Protein AF-A0A6B3NR16-F1 (afdb_monomer_lite)

Structure (mmCIF, N/CA/C/O backbone):
data_AF-A0A6B3NR16-F1
#
_entry.id   AF-A0A6B3NR16-F1
#
loop_
_atom_site.group_PDB
_atom_site.id
_atom_site.type_symbol
_atom_site.label_atom_id
_atom_site.label_alt_id
_atom_site.label_comp_id
_atom_site.label_asym_id
_atom_site.label_entity_id
_atom_site.label_seq_id
_atom_site.pdbx_PDB_ins_code
_atom_site.Cartn_x
_atom_site.Cartn_y
_atom_site.Cartn_z
_atom_site.occupancy
_atom_site.B_iso_or_equiv
_atom_site.auth_seq_id
_atom_site.auth_comp_id
_atom_site.auth_asym_id
_atom_site.auth_atom_id
_atom_site.pdbx_PDB_model_num
ATOM 1 N N . MET A 1 1 ? 3.090 -6.553 -38.641 1.00 52.09 1 MET A N 1
ATOM 2 C CA . MET A 1 1 ? 4.114 -6.867 -37.616 1.00 52.09 1 MET A CA 1
ATOM 3 C C . MET A 1 1 ? 3.594 -6.731 -36.178 1.00 52.09 1 MET A C 1
ATOM 5 O O . MET A 1 1 ? 4.285 -7.166 -35.274 1.00 52.09 1 MET A O 1
ATOM 9 N N . THR A 1 2 ? 2.382 -6.209 -35.940 1.00 56.94 2 THR A N 1
ATOM 10 C CA . THR A 1 2 ? 1.794 -6.039 -34.593 1.00 56.94 2 THR A CA 1
ATOM 11 C C . THR A 1 2 ? 1.285 -7.341 -33.954 1.00 56.94 2 THR A C 1
ATOM 13 O O . THR A 1 2 ? 1.437 -7.511 -32.751 1.00 56.94 2 THR A O 1
ATOM 16 N N . LEU A 1 3 ? 0.789 -8.302 -34.748 1.00 59.62 3 LEU A N 1
ATOM 17 C CA . LEU A 1 3 ? 0.260 -9.582 -34.236 1.00 59.62 3 LEU A CA 1
ATOM 18 C C . LEU A 1 3 ? 1.316 -10.491 -33.578 1.00 59.62 3 LEU A C 1
ATOM 20 O O . LEU A 1 3 ? 0.975 -11.382 -32.809 1.00 59.62 3 LEU A O 1
ATOM 24 N N . ALA A 1 4 ? 2.606 -10.281 -33.864 1.00 66.25 4 ALA A N 1
ATOM 25 C CA . ALA A 1 4 ? 3.679 -11.126 -33.339 1.00 66.25 4 ALA A CA 1
ATOM 26 C C . ALA A 1 4 ? 3.956 -10.908 -31.840 1.00 66.25 4 ALA A C 1
ATOM 28 O O . ALA A 1 4 ? 4.612 -11.748 -31.232 1.00 66.25 4 ALA A O 1
ATOM 29 N N . TYR A 1 5 ? 3.467 -9.813 -31.244 1.00 71.19 5 TYR A N 1
ATOM 30 C CA . TYR A 1 5 ? 3.800 -9.412 -29.870 1.00 71.19 5 TYR A CA 1
ATOM 31 C C . TYR A 1 5 ? 2.585 -9.300 -28.939 1.00 71.19 5 TYR A C 1
ATOM 33 O O . TYR A 1 5 ? 2.734 -8.935 -27.776 1.00 71.19 5 TYR A O 1
ATOM 41 N N . GLU A 1 6 ? 1.384 -9.656 -29.406 1.00 80.69 6 GLU A N 1
ATOM 42 C CA . GLU A 1 6 ? 0.155 -9.575 -28.599 1.00 80.69 6 GLU A CA 1
ATOM 43 C C . GLU A 1 6 ? 0.181 -10.506 -27.379 1.00 80.69 6 GLU A C 1
ATOM 45 O O . GLU A 1 6 ? -0.434 -10.207 -26.360 1.00 80.69 6 GLU A O 1
ATOM 50 N N . TRP A 1 7 ? 0.954 -11.594 -27.440 1.00 84.38 7 TRP A N 1
ATOM 51 C CA . TRP A 1 7 ? 1.132 -12.537 -26.334 1.00 84.38 7 TRP A CA 1
ATOM 52 C C . TRP A 1 7 ? 1.938 -11.960 -25.162 1.00 84.38 7 TRP A C 1
ATOM 54 O O . TRP A 1 7 ? 1.836 -12.472 -24.047 1.00 84.38 7 TRP A O 1
ATOM 64 N N . LEU A 1 8 ? 2.706 -10.885 -25.376 1.00 84.69 8 LEU A N 1
ATOM 65 C CA . LEU A 1 8 ? 3.585 -10.312 -24.356 1.00 84.69 8 LEU A CA 1
ATOM 66 C C . LEU A 1 8 ? 2.786 -9.710 -23.185 1.00 84.69 8 LEU A C 1
ATOM 68 O O . LEU A 1 8 ? 3.175 -9.858 -22.030 1.00 84.69 8 LEU A O 1
ATOM 72 N N . GLY A 1 9 ? 1.642 -9.077 -23.471 1.00 87.06 9 GLY A N 1
ATOM 73 C CA . GLY A 1 9 ? 0.760 -8.480 -22.460 1.00 87.06 9 GLY A CA 1
ATOM 74 C C . GLY A 1 9 ? 0.117 -9.519 -21.529 1.00 87.06 9 GLY A C 1
ATOM 75 O O . GLY A 1 9 ? 0.307 -9.441 -20.312 1.00 87.06 9 GLY A O 1
ATOM 76 N N . PRO A 1 10 ? -0.594 -10.530 -22.066 1.00 90.94 10 PRO A N 1
ATOM 77 C CA . PRO A 1 10 ? -1.123 -11.640 -21.278 1.00 90.94 10 PRO A CA 1
ATOM 78 C C . PRO A 1 10 ? -0.033 -12.410 -20.523 1.00 90.94 10 PRO A C 1
ATOM 80 O O . PRO A 1 10 ? -0.243 -12.783 -19.370 1.00 90.94 10 PRO A O 1
ATOM 83 N N . ALA A 1 11 ? 1.146 -12.601 -21.126 1.00 91.00 11 ALA A N 1
ATOM 84 C CA . ALA A 1 11 ? 2.277 -13.245 -20.462 1.00 91.00 11 ALA A CA 1
ATOM 85 C C . ALA A 1 11 ? 2.798 -12.425 -19.268 1.00 91.00 11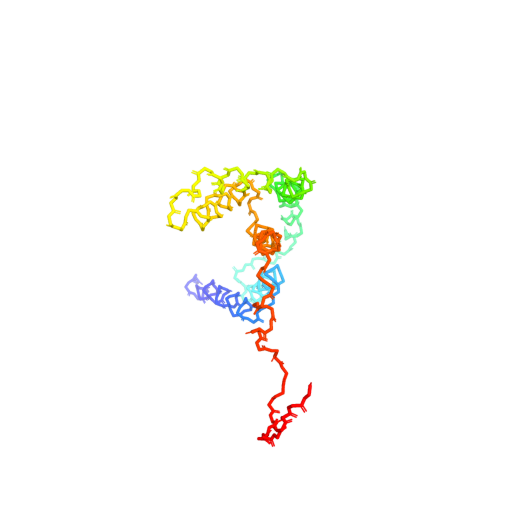 ALA A C 1
ATOM 87 O O . ALA A 1 11 ? 3.088 -13.000 -18.219 1.00 91.00 11 ALA A O 1
ATOM 88 N N . MET A 1 12 ? 2.859 -11.092 -19.384 1.00 91.25 12 MET A N 1
ATOM 89 C CA . MET A 1 12 ? 3.237 -10.206 -18.277 1.00 91.25 12 MET A CA 1
ATOM 90 C C . MET A 1 12 ? 2.242 -10.309 -17.119 1.00 91.25 12 MET A C 1
ATOM 92 O O . MET A 1 12 ? 2.636 -10.428 -15.959 1.00 91.25 12 MET A O 1
ATOM 96 N N . PHE A 1 13 ? 0.946 -10.320 -17.432 1.00 93.19 13 PHE A N 1
ATOM 97 C CA . PHE A 1 13 ? -0.108 -10.472 -16.433 1.00 93.19 13 PHE A CA 1
ATOM 98 C C . PHE A 1 13 ? -0.049 -11.837 -15.731 1.00 93.19 13 PHE A C 1
ATOM 100 O O . PHE A 1 13 ? -0.097 -11.904 -14.503 1.00 93.19 13 PHE A O 1
ATOM 107 N N . ALA A 1 14 ? 0.133 -12.921 -16.490 1.00 94.25 14 ALA A N 1
ATOM 108 C CA . ALA A 1 14 ? 0.302 -14.259 -15.931 1.00 94.25 14 ALA A CA 1
ATOM 109 C C . ALA A 1 14 ? 1.546 -14.350 -15.029 1.00 94.25 14 ALA A C 1
ATOM 111 O O . ALA A 1 14 ? 1.472 -14.900 -13.932 1.00 94.25 14 ALA A O 1
ATOM 112 N N . GLY A 1 15 ? 2.669 -13.751 -15.441 1.00 91.94 15 GLY A N 1
ATOM 113 C CA . GLY A 1 15 ? 3.887 -13.684 -14.632 1.00 91.94 15 GLY A CA 1
ATOM 114 C C . GLY A 1 15 ? 3.683 -12.951 -13.302 1.00 91.94 15 GLY A C 1
ATOM 115 O O . GLY A 1 15 ? 4.141 -13.426 -12.261 1.00 91.94 15 GLY A O 1
ATOM 116 N N . ALA A 1 16 ? 2.939 -11.839 -13.310 1.00 92.81 16 ALA A N 1
ATOM 117 C CA . ALA A 1 16 ? 2.572 -11.119 -12.092 1.00 92.81 16 ALA A CA 1
ATOM 118 C C . ALA A 1 16 ? 1.701 -11.970 -11.156 1.00 92.81 16 ALA A C 1
ATOM 120 O O . ALA A 1 16 ? 1.973 -12.022 -9.958 1.00 92.81 16 ALA A O 1
ATOM 121 N N . LEU A 1 17 ? 0.703 -12.684 -11.689 1.00 93.75 17 LEU A N 1
ATOM 122 C CA . LEU A 1 17 ? -0.154 -13.571 -10.895 1.00 93.75 17 LEU A CA 1
ATOM 123 C C . LEU A 1 17 ? 0.622 -14.717 -10.247 1.00 93.75 17 LEU A C 1
ATOM 125 O O . LEU A 1 17 ? 0.388 -15.029 -9.079 1.00 93.75 17 LEU A O 1
ATOM 129 N N . VAL A 1 18 ? 1.561 -15.324 -10.975 1.00 93.44 18 VAL A N 1
ATOM 130 C CA . VAL A 1 18 ? 2.415 -16.381 -10.425 1.00 93.44 18 VAL A CA 1
ATOM 131 C C . VAL A 1 18 ? 3.251 -15.826 -9.276 1.00 93.44 18 VAL A C 1
ATOM 133 O O . VAL A 1 18 ? 3.181 -16.356 -8.174 1.00 93.44 18 VAL A O 1
ATOM 136 N N . LEU A 1 19 ? 3.965 -14.714 -9.474 1.00 90.81 19 LEU A N 1
ATOM 137 C CA . LEU A 1 19 ? 4.794 -14.121 -8.417 1.00 90.81 19 LEU A CA 1
ATOM 138 C C . LEU A 1 19 ? 3.991 -13.658 -7.196 1.00 90.81 19 LEU A C 1
ATOM 140 O O . LEU A 1 19 ? 4.478 -13.773 -6.073 1.00 90.81 19 LEU A O 1
ATOM 144 N N . LEU A 1 20 ? 2.760 -13.182 -7.393 1.00 91.88 20 LEU A N 1
ATOM 145 C CA . LEU A 1 20 ? 1.841 -12.879 -6.294 1.00 91.88 20 LEU A CA 1
ATOM 146 C C . LEU A 1 20 ? 1.399 -14.143 -5.546 1.00 91.88 20 LEU A C 1
ATOM 148 O O . LEU A 1 20 ? 1.318 -14.128 -4.321 1.00 91.88 20 LEU A O 1
ATOM 152 N N . SER A 1 21 ? 1.169 -15.246 -6.260 1.00 92.88 21 SER A N 1
ATOM 153 C CA . SER A 1 21 ? 0.779 -16.532 -5.664 1.00 92.88 21 SER A CA 1
ATOM 154 C C . SER A 1 21 ? 1.900 -17.167 -4.835 1.00 92.88 21 SER A C 1
ATOM 156 O O . SER A 1 21 ? 1.618 -17.909 -3.901 1.00 92.88 21 SER A O 1
ATOM 158 N N . LEU A 1 22 ? 3.167 -16.845 -5.126 1.00 91.38 22 LEU A N 1
ATOM 159 C CA . LEU A 1 22 ? 4.313 -17.251 -4.302 1.00 91.38 22 LEU A CA 1
ATOM 160 C C . LEU A 1 22 ? 4.401 -16.496 -2.958 1.00 91.38 22 LEU A C 1
ATOM 162 O O . LEU A 1 22 ? 5.294 -16.779 -2.165 1.00 91.38 22 LEU A O 1
ATOM 166 N N . GLY A 1 23 ? 3.506 -15.538 -2.687 1.00 84.31 23 GLY A N 1
ATOM 167 C CA . GLY A 1 23 ? 3.464 -14.807 -1.417 1.00 84.31 23 GLY A CA 1
ATOM 168 C C . GLY A 1 23 ? 4.548 -13.735 -1.264 1.00 84.31 23 GLY A C 1
ATOM 169 O O . GLY A 1 23 ? 4.746 -13.213 -0.168 1.00 84.31 23 GLY A O 1
ATOM 170 N N . TYR A 1 24 ? 5.252 -13.380 -2.345 1.00 87.25 24 TYR A N 1
ATOM 171 C CA . TYR A 1 24 ? 6.201 -12.266 -2.325 1.00 87.25 24 TYR A CA 1
ATOM 172 C C . TYR A 1 24 ? 5.471 -10.921 -2.172 1.00 87.25 24 TYR A C 1
ATOM 174 O O . TYR A 1 24 ? 4.369 -10.759 -2.706 1.00 87.25 24 TYR A O 1
ATOM 182 N N . PRO A 1 25 ? 6.075 -9.916 -1.501 1.00 88.81 25 PRO A N 1
ATOM 183 C CA . PRO A 1 25 ? 5.428 -8.622 -1.331 1.00 88.81 25 PRO A CA 1
ATOM 184 C C . PRO A 1 25 ? 5.066 -7.986 -2.681 1.00 88.81 25 PRO A C 1
ATOM 186 O O . PRO A 1 25 ? 5.901 -7.888 -3.585 1.00 88.81 25 PRO A O 1
ATOM 189 N N . VAL A 1 26 ? 3.820 -7.512 -2.782 1.00 88.81 26 VAL A N 1
ATOM 190 C CA . VAL A 1 26 ? 3.167 -7.047 -4.022 1.00 88.81 26 VAL A CA 1
ATOM 191 C C . VAL A 1 26 ? 3.989 -6.001 -4.786 1.00 88.81 26 VAL A C 1
ATOM 193 O O . VAL A 1 26 ? 4.045 -6.018 -6.013 1.00 88.81 26 VAL A O 1
ATOM 196 N N . ALA A 1 27 ? 4.658 -5.093 -4.071 1.00 88.44 27 ALA A N 1
ATOM 197 C CA . ALA A 1 27 ? 5.476 -4.052 -4.691 1.00 88.44 27 ALA A CA 1
ATOM 198 C C . ALA A 1 27 ? 6.648 -4.635 -5.502 1.00 88.44 27 ALA A C 1
ATOM 200 O O . ALA A 1 27 ? 6.919 -4.184 -6.616 1.00 88.44 27 ALA A O 1
ATOM 201 N N . PHE A 1 28 ? 7.316 -5.662 -4.967 1.00 89.88 28 PHE A N 1
ATOM 202 C CA . PHE A 1 28 ? 8.451 -6.300 -5.630 1.00 89.88 28 PHE A CA 1
ATOM 203 C C . PHE A 1 28 ? 8.008 -7.207 -6.774 1.00 89.88 28 PHE A C 1
ATOM 205 O O . PHE A 1 28 ? 8.669 -7.231 -7.809 1.00 89.88 28 PHE A O 1
ATOM 212 N N . SER A 1 29 ? 6.886 -7.914 -6.625 1.00 92.94 29 SER A N 1
ATOM 213 C CA . SER A 1 29 ? 6.365 -8.768 -7.694 1.00 92.94 29 SER A CA 1
ATOM 214 C C . SER 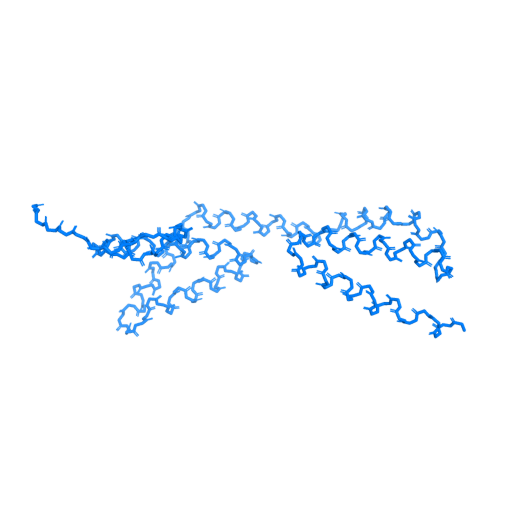A 1 29 ? 5.913 -7.944 -8.902 1.00 92.94 29 SER A C 1
ATOM 216 O O . SER A 1 29 ? 6.349 -8.217 -10.019 1.00 92.94 29 SER A O 1
ATOM 218 N N . LEU A 1 30 ? 5.120 -6.887 -8.698 1.00 91.88 30 LEU A N 1
ATOM 219 C CA . LEU A 1 30 ? 4.653 -6.026 -9.790 1.00 91.88 30 LEU A CA 1
ATOM 220 C C . LEU A 1 30 ? 5.797 -5.238 -10.439 1.00 91.88 30 LEU A C 1
ATOM 222 O O . LEU A 1 30 ? 5.905 -5.211 -11.665 1.00 91.88 30 LEU A O 1
ATOM 226 N N . GLY A 1 31 ? 6.674 -4.629 -9.633 1.00 91.00 31 GLY A N 1
ATOM 227 C CA . GLY A 1 31 ? 7.822 -3.877 -10.143 1.00 91.00 31 GLY A CA 1
ATOM 228 C C . GLY A 1 31 ? 8.827 -4.765 -10.878 1.00 91.00 31 GLY A C 1
ATOM 229 O O . GLY A 1 31 ? 9.285 -4.416 -11.965 1.00 91.00 31 GLY A O 1
ATOM 230 N N . GLY A 1 32 ? 9.129 -5.943 -10.326 1.00 91.19 32 GLY A N 1
ATOM 231 C CA . GLY A 1 32 ? 10.052 -6.907 -10.922 1.00 91.19 32 GLY A CA 1
ATOM 232 C C . GLY A 1 32 ? 9.554 -7.440 -12.263 1.00 91.19 32 GLY A C 1
ATOM 233 O O . GLY A 1 32 ? 10.298 -7.413 -13.241 1.00 91.19 32 GLY A O 1
ATOM 234 N N . VAL A 1 33 ? 8.284 -7.850 -12.348 1.00 92.81 33 VAL A N 1
ATOM 235 C CA . VAL A 1 33 ? 7.684 -8.309 -13.613 1.00 92.81 33 VAL A CA 1
ATOM 236 C C . VAL A 1 33 ? 7.665 -7.196 -14.652 1.00 92.81 33 VAL A C 1
ATOM 238 O O . VAL A 1 33 ? 8.026 -7.445 -15.800 1.00 92.81 33 VAL A O 1
ATOM 241 N N . ALA A 1 34 ? 7.321 -5.966 -14.257 1.00 89.69 34 ALA A N 1
ATOM 242 C CA . ALA A 1 34 ? 7.334 -4.822 -15.163 1.00 89.69 34 ALA A CA 1
ATOM 243 C C . ALA A 1 34 ? 8.735 -4.558 -15.744 1.00 89.69 34 ALA A C 1
ATOM 245 O O . ALA A 1 34 ? 8.867 -4.349 -16.948 1.00 89.69 34 ALA A O 1
ATOM 246 N N . ILE A 1 35 ? 9.789 -4.617 -14.922 1.00 89.88 35 ILE A N 1
ATOM 247 C CA . ILE A 1 35 ? 11.175 -4.417 -15.376 1.00 89.88 35 ILE A CA 1
ATOM 248 C C . ILE A 1 35 ? 11.642 -5.581 -16.260 1.00 89.88 35 ILE A C 1
ATOM 250 O O . ILE A 1 35 ? 12.234 -5.347 -17.314 1.00 89.88 35 ILE A O 1
ATOM 254 N N . LEU A 1 36 ? 11.354 -6.829 -15.877 1.00 90.12 36 LEU A N 1
ATOM 255 C CA . LEU A 1 36 ? 11.724 -8.013 -16.661 1.00 90.12 36 LEU A CA 1
ATOM 256 C C . LEU A 1 36 ? 11.084 -7.987 -18.053 1.00 90.12 36 LEU A C 1
ATOM 258 O O . LEU A 1 36 ? 11.777 -8.173 -19.054 1.00 90.12 36 LEU A O 1
ATOM 262 N N . PHE A 1 37 ? 9.783 -7.698 -18.131 1.00 88.56 37 PHE A N 1
ATOM 263 C CA . PHE A 1 37 ? 9.073 -7.596 -19.405 1.00 88.56 37 PHE A CA 1
ATOM 264 C C . PHE A 1 37 ? 9.472 -6.357 -20.209 1.00 88.56 37 PHE A C 1
ATOM 266 O O . PHE A 1 37 ? 9.509 -6.435 -21.436 1.00 88.56 37 PHE A O 1
ATOM 273 N N . ALA A 1 38 ? 9.845 -5.249 -19.560 1.00 85.94 38 ALA A N 1
ATOM 274 C CA . ALA A 1 38 ? 10.425 -4.105 -20.256 1.00 85.94 38 ALA A CA 1
ATOM 275 C C . ALA A 1 38 ? 11.740 -4.490 -20.954 1.00 85.94 38 ALA A C 1
ATOM 277 O O . ALA A 1 38 ? 11.929 -4.164 -22.126 1.00 85.94 38 ALA A O 1
ATOM 278 N N . ILE A 1 39 ? 12.641 -5.211 -20.269 1.00 86.38 39 ILE A N 1
ATOM 279 C CA . ILE A 1 39 ? 13.927 -5.656 -20.841 1.00 86.38 39 ILE A CA 1
ATOM 280 C C . ILE A 1 39 ? 13.688 -6.634 -21.995 1.00 86.38 39 ILE A C 1
ATOM 282 O O . ILE A 1 39 ? 14.248 -6.452 -23.077 1.00 86.38 39 ILE A O 1
ATOM 286 N N . PHE A 1 40 ? 12.810 -7.622 -21.804 1.00 85.56 40 PHE A N 1
ATOM 287 C CA . PHE A 1 40 ? 12.435 -8.565 -22.862 1.00 85.56 40 PHE A CA 1
ATOM 288 C C . PHE A 1 40 ? 11.819 -7.864 -24.081 1.00 85.56 40 PHE A C 1
ATOM 290 O O . PHE A 1 40 ? 12.202 -8.156 -25.212 1.00 85.56 40 PHE A O 1
ATOM 297 N N . GLY A 1 41 ? 10.914 -6.905 -23.868 1.00 83.75 41 GLY A N 1
ATOM 298 C CA . GLY A 1 41 ? 10.295 -6.119 -24.938 1.00 83.75 41 GLY A CA 1
ATOM 299 C C . GLY A 1 41 ? 11.291 -5.243 -25.705 1.00 83.75 41 GLY A C 1
ATOM 300 O O . GLY A 1 41 ? 11.138 -5.070 -26.913 1.00 83.75 41 GLY A O 1
ATOM 301 N N . SER A 1 42 ? 12.333 -4.747 -25.031 1.00 80.62 42 SER A N 1
ATOM 302 C CA . SER A 1 42 ? 13.439 -3.998 -25.648 1.00 80.62 42 SER A CA 1
ATOM 303 C C . SER A 1 42 ? 14.281 -4.873 -26.576 1.00 80.62 42 SER A C 1
ATOM 305 O O . SER A 1 42 ? 14.526 -4.513 -27.724 1.00 80.62 42 SER A O 1
ATOM 307 N N . ILE A 1 43 ? 14.674 -6.065 -26.106 1.00 80.94 43 ILE A N 1
ATOM 308 C CA . ILE A 1 43 ? 15.487 -7.019 -26.881 1.00 80.94 43 ILE A CA 1
ATOM 309 C C . ILE A 1 43 ? 14.724 -7.508 -28.118 1.00 80.94 43 ILE A C 1
ATOM 311 O O . ILE A 1 43 ? 15.304 -7.659 -29.189 1.00 80.94 43 ILE A O 1
ATOM 315 N N . LEU A 1 44 ? 13.415 -7.726 -27.979 1.00 80.25 44 LEU A N 1
ATOM 316 C CA . LEU A 1 44 ? 12.531 -8.143 -29.069 1.00 80.25 44 LEU A CA 1
ATOM 317 C C . LEU A 1 44 ? 12.174 -6.996 -30.038 1.00 80.25 44 LEU A C 1
ATOM 319 O O . LEU A 1 44 ? 11.478 -7.234 -31.022 1.00 80.25 44 LEU A O 1
ATOM 323 N N . GLY A 1 45 ? 12.634 -5.763 -29.787 1.00 75.12 45 GLY A N 1
ATOM 324 C CA . GLY A 1 45 ? 12.381 -4.601 -30.646 1.00 75.12 45 GLY A CA 1
ATOM 325 C C . GLY A 1 45 ? 10.922 -4.131 -30.654 1.00 75.12 45 GLY A C 1
ATOM 326 O O . GLY A 1 45 ? 10.493 -3.476 -31.601 1.00 75.12 45 GLY A O 1
ATOM 327 N N . VAL A 1 46 ? 10.145 -4.481 -29.623 1.00 76.25 46 VAL A N 1
ATOM 328 C CA . VAL A 1 46 ? 8.719 -4.122 -29.499 1.00 76.25 46 VAL A CA 1
ATOM 329 C C . VAL A 1 46 ? 8.553 -2.641 -29.154 1.00 76.25 46 VAL A C 1
ATOM 331 O O . VAL A 1 46 ? 7.578 -2.013 -29.567 1.00 76.25 46 VAL A O 1
ATOM 334 N N . PHE A 1 47 ? 9.515 -2.072 -28.423 1.00 71.69 47 PHE A N 1
ATOM 335 C CA . PHE A 1 47 ? 9.512 -0.675 -27.999 1.00 71.69 47 PHE A CA 1
ATOM 336 C C . PHE A 1 47 ? 10.894 -0.035 -28.167 1.00 71.69 47 PHE A C 1
ATOM 338 O O . PHE A 1 47 ? 11.914 -0.720 -28.110 1.00 71.69 47 PHE A O 1
ATOM 345 N N . ASP A 1 48 ? 10.924 1.286 -28.350 1.00 75.88 48 ASP A N 1
ATOM 346 C CA . ASP A 1 48 ? 12.162 2.052 -28.502 1.00 75.88 48 ASP A CA 1
ATOM 347 C C . ASP A 1 48 ? 12.947 2.096 -27.167 1.00 75.88 48 ASP A C 1
ATOM 349 O O . ASP A 1 48 ? 12.355 2.426 -26.127 1.00 75.88 48 ASP A O 1
ATOM 353 N N . PRO A 1 49 ? 14.265 1.798 -27.157 1.00 73.88 49 PRO A N 1
ATOM 354 C CA . PRO A 1 49 ? 15.112 1.883 -25.966 1.00 73.88 49 PRO A CA 1
ATOM 355 C C . PRO A 1 49 ? 15.057 3.235 -25.243 1.00 73.88 49 PRO A C 1
ATOM 357 O O . PRO A 1 49 ? 15.319 3.294 -24.041 1.00 73.88 49 PRO A O 1
ATOM 360 N N . ILE A 1 50 ? 14.666 4.317 -25.927 1.00 78.62 50 ILE A N 1
ATOM 361 C CA . ILE A 1 50 ? 14.450 5.634 -25.314 1.00 78.62 50 ILE A CA 1
ATOM 362 C C . ILE A 1 50 ? 13.414 5.597 -24.175 1.00 78.62 50 ILE A C 1
ATOM 364 O O . ILE A 1 50 ? 13.476 6.400 -23.248 1.00 78.62 50 ILE A O 1
ATOM 368 N N . LEU A 1 51 ? 12.476 4.644 -24.175 1.00 76.75 51 LEU A N 1
ATOM 369 C CA . LEU A 1 51 ? 11.493 4.529 -23.096 1.00 76.75 51 LEU A CA 1
ATOM 370 C C . LEU A 1 51 ? 12.139 4.163 -21.753 1.00 76.75 51 LEU A C 1
ATOM 372 O O . LEU A 1 51 ? 11.609 4.543 -20.711 1.00 76.75 51 LEU A O 1
ATOM 376 N N . PHE A 1 52 ? 13.308 3.513 -21.753 1.00 79.88 52 PHE A N 1
ATOM 377 C CA . PHE A 1 52 ? 14.052 3.235 -20.521 1.00 79.88 52 PHE A CA 1
ATOM 378 C C . PHE A 1 52 ? 14.591 4.502 -19.866 1.00 79.88 52 PHE A C 1
ATOM 380 O O . PHE A 1 52 ? 14.574 4.599 -18.640 1.00 79.88 52 PHE A O 1
ATOM 387 N N . SER A 1 53 ? 15.029 5.492 -20.647 1.00 81.75 53 SER A N 1
ATOM 388 C CA . SER A 1 53 ? 15.500 6.764 -20.085 1.00 81.75 53 SER A CA 1
ATOM 389 C C . SER A 1 53 ? 14.346 7.612 -19.537 1.00 81.75 53 SER A C 1
ATOM 391 O O . SER A 1 53 ? 14.544 8.400 -18.615 1.00 81.75 53 SER A O 1
ATOM 393 N N . ALA A 1 54 ? 13.122 7.394 -20.029 1.00 84.44 54 ALA A N 1
ATOM 394 C CA . ALA A 1 54 ? 11.910 8.022 -19.510 1.00 84.44 54 ALA A CA 1
ATOM 395 C C . ALA A 1 54 ? 11.365 7.360 -18.225 1.00 84.44 54 ALA A C 1
ATOM 397 O O . ALA A 1 54 ? 10.554 7.973 -17.525 1.00 84.44 54 ALA A O 1
ATOM 398 N N . MET A 1 55 ? 11.800 6.140 -17.878 1.00 85.06 55 MET A N 1
ATOM 399 C CA . MET A 1 55 ? 11.311 5.410 -16.696 1.00 85.06 55 MET A CA 1
ATOM 400 C C . MET A 1 55 ? 11.583 6.141 -15.369 1.00 85.06 55 MET A C 1
ATOM 402 O O . MET A 1 55 ? 10.627 6.326 -14.614 1.00 85.06 55 MET A O 1
ATOM 406 N N . PRO A 1 56 ? 12.808 6.629 -15.067 1.00 87.50 56 PRO A N 1
ATOM 407 C CA . PRO A 1 56 ? 13.061 7.379 -13.835 1.00 87.50 56 PRO A CA 1
ATOM 408 C C . PRO A 1 56 ? 12.188 8.628 -13.725 1.00 87.50 56 PRO A C 1
ATOM 410 O O . PRO A 1 56 ? 11.585 8.873 -12.683 1.00 87.50 56 PRO A O 1
ATOM 413 N N . LEU A 1 57 ? 12.049 9.381 -14.822 1.00 89.75 57 LEU A N 1
ATOM 414 C CA . LEU A 1 57 ? 11.203 10.573 -14.864 1.00 89.75 57 LEU A CA 1
ATOM 415 C C . LEU A 1 57 ? 9.740 10.231 -14.556 1.00 89.75 57 LEU A C 1
ATOM 417 O O . LEU A 1 57 ? 9.073 10.958 -13.824 1.00 89.75 57 LEU A O 1
ATOM 421 N N . ARG A 1 58 ? 9.248 9.098 -15.068 1.00 88.12 58 ARG A N 1
ATOM 422 C CA . ARG A 1 58 ? 7.890 8.616 -14.804 1.00 88.12 58 ARG A CA 1
ATOM 423 C C . ARG A 1 58 ? 7.693 8.212 -13.345 1.00 88.12 58 ARG A C 1
ATOM 425 O O . ARG A 1 58 ? 6.656 8.533 -12.774 1.00 88.12 58 ARG A O 1
ATOM 432 N N . ILE A 1 59 ? 8.681 7.557 -12.736 1.00 89.06 59 ILE A N 1
ATOM 433 C CA . ILE A 1 59 ? 8.655 7.200 -11.311 1.00 89.06 59 ILE A CA 1
ATOM 434 C C . ILE A 1 59 ? 8.598 8.466 -10.452 1.00 89.06 59 ILE A C 1
ATOM 436 O O . ILE A 1 59 ? 7.724 8.576 -9.595 1.00 89.06 59 ILE A O 1
ATOM 440 N N . PHE A 1 60 ? 9.456 9.455 -10.724 1.00 90.19 60 PHE A N 1
ATOM 441 C CA . PHE A 1 60 ? 9.417 10.740 -10.023 1.00 90.19 60 PHE A CA 1
ATOM 442 C C . PHE A 1 60 ? 8.078 11.459 -10.210 1.00 90.19 60 PHE A C 1
ATOM 444 O O . PHE A 1 60 ? 7.505 11.931 -9.234 1.00 90.19 60 PHE A O 1
ATOM 451 N N . ALA A 1 61 ? 7.531 11.478 -11.428 1.00 89.75 61 ALA A N 1
ATOM 452 C CA . ALA A 1 61 ? 6.226 12.079 -11.696 1.00 89.75 61 ALA A CA 1
ATOM 453 C C . ALA A 1 61 ? 5.089 11.407 -10.903 1.00 89.75 61 ALA A C 1
ATOM 455 O O . ALA A 1 61 ? 4.179 12.089 -10.434 1.00 89.75 61 ALA A O 1
ATOM 456 N N . ILE A 1 62 ? 5.146 10.084 -10.722 1.00 89.81 62 ILE A N 1
ATOM 457 C CA . ILE A 1 62 ? 4.194 9.340 -9.889 1.00 89.81 62 ILE A CA 1
ATOM 458 C C . ILE A 1 62 ? 4.397 9.696 -8.411 1.00 89.81 62 ILE A C 1
ATOM 460 O O . ILE A 1 62 ? 3.425 10.013 -7.736 1.00 89.81 62 ILE A O 1
ATOM 464 N N . MET A 1 63 ? 5.637 9.717 -7.913 1.00 89.44 63 MET A N 1
ATOM 465 C CA . MET A 1 63 ? 5.947 10.071 -6.520 1.00 89.44 63 MET A CA 1
ATOM 466 C C . MET A 1 63 ? 5.556 11.509 -6.155 1.00 89.44 63 MET A C 1
ATOM 468 O O . MET A 1 63 ? 5.148 11.763 -5.026 1.00 89.44 63 MET A O 1
ATOM 472 N N . SER A 1 64 ? 5.652 12.449 -7.097 1.00 90.25 64 SER A N 1
ATOM 473 C CA . SER A 1 64 ? 5.226 13.842 -6.911 1.00 90.25 64 SER A CA 1
ATOM 474 C C . SER A 1 64 ? 3.707 14.032 -6.972 1.00 90.25 64 SER A C 1
ATOM 476 O O . SER A 1 64 ? 3.225 15.158 -6.853 1.00 90.25 64 SER A O 1
ATOM 478 N N . ASN A 1 65 ? 2.932 12.964 -7.172 1.00 90.06 65 ASN A N 1
ATOM 479 C CA . ASN A 1 65 ? 1.486 13.052 -7.255 1.00 90.06 65 ASN A CA 1
ATOM 480 C C . ASN A 1 65 ? 0.856 13.204 -5.860 1.00 90.06 65 ASN A C 1
ATOM 482 O O . ASN A 1 65 ? 0.959 12.317 -5.011 1.00 90.06 65 ASN A O 1
ATOM 486 N N . TYR A 1 66 ? 0.128 14.304 -5.651 1.00 90.44 66 TYR A N 1
ATOM 487 C CA . TYR A 1 66 ? -0.570 14.595 -4.395 1.00 90.44 66 TYR A CA 1
ATOM 488 C C . TYR A 1 66 ? -1.581 13.516 -3.983 1.00 90.44 66 TYR A C 1
ATOM 490 O O . TYR A 1 66 ? -1.818 13.334 -2.793 1.00 90.44 66 TYR A O 1
ATOM 498 N N . THR A 1 67 ? -2.147 12.756 -4.924 1.00 91.00 67 THR A N 1
ATOM 499 C CA . THR A 1 67 ? -3.041 11.632 -4.617 1.00 91.00 67 THR A CA 1
ATOM 500 C C . THR A 1 67 ? -2.329 10.539 -3.823 1.00 91.00 67 THR A C 1
ATOM 502 O O . THR A 1 67 ? -2.952 9.913 -2.972 1.00 91.00 67 THR A O 1
ATOM 505 N N . LEU A 1 68 ? -1.022 10.331 -4.021 1.00 89.50 68 LEU A N 1
ATOM 506 C CA . LEU A 1 68 ? -0.274 9.336 -3.245 1.00 89.50 68 LEU A CA 1
ATOM 507 C C . LEU A 1 68 ? -0.048 9.758 -1.794 1.00 89.50 68 LEU A C 1
ATOM 509 O O . LEU A 1 68 ? 0.135 8.885 -0.948 1.00 89.50 68 LEU A O 1
ATOM 513 N N . LEU A 1 69 ? -0.141 11.057 -1.477 1.00 90.88 69 LEU A N 1
ATOM 514 C CA . LEU A 1 69 ? -0.149 11.526 -0.088 1.00 90.88 69 LEU A CA 1
ATOM 515 C C . LEU A 1 69 ? -1.377 11.018 0.677 1.00 90.88 69 LEU A C 1
ATOM 517 O O . LEU A 1 69 ? -1.335 10.932 1.900 1.00 90.88 69 LEU A O 1
ATOM 521 N N . ALA A 1 70 ? -2.449 10.615 -0.014 1.00 88.50 70 ALA A N 1
ATOM 522 C CA . ALA A 1 70 ? -3.604 10.012 0.637 1.00 88.50 70 ALA A CA 1
ATOM 523 C C . ALA A 1 70 ? -3.227 8.737 1.412 1.00 88.50 70 ALA A C 1
ATOM 525 O O . ALA A 1 70 ? -3.750 8.526 2.498 1.00 88.50 70 ALA A O 1
ATOM 526 N N . ILE A 1 71 ? -2.276 7.928 0.923 1.00 88.56 71 ILE A N 1
ATOM 527 C CA . ILE A 1 71 ? -1.853 6.676 1.578 1.00 88.56 71 ILE A CA 1
ATOM 528 C C . ILE A 1 71 ? -1.330 6.924 3.009 1.00 88.56 71 ILE A C 1
ATOM 530 O O . ILE A 1 71 ? -1.897 6.357 3.946 1.00 88.56 71 ILE A O 1
ATOM 534 N N . PRO A 1 72 ? -0.300 7.767 3.240 1.00 88.12 72 PRO A N 1
ATOM 535 C CA . PRO A 1 72 ? 0.167 8.056 4.592 1.00 88.12 72 PRO A CA 1
ATOM 536 C C . PRO A 1 72 ? -0.878 8.796 5.434 1.00 88.12 72 PRO A C 1
ATOM 538 O O . PRO A 1 72 ? -0.951 8.542 6.633 1.00 88.12 72 PRO A O 1
ATOM 541 N N . TYR A 1 73 ? -1.715 9.659 4.843 1.00 89.56 73 TYR A N 1
ATOM 542 C CA . TYR A 1 73 ? -2.801 10.309 5.586 1.00 89.56 73 TYR A CA 1
ATOM 543 C C . TYR A 1 73 ? -3.868 9.315 6.064 1.00 89.56 73 TYR A C 1
ATOM 545 O O . TYR A 1 73 ? -4.324 9.431 7.200 1.00 89.56 73 TYR A O 1
ATOM 553 N N . PHE A 1 74 ? -4.217 8.306 5.260 1.00 86.06 74 PHE A N 1
ATOM 554 C CA . PHE A 1 74 ? -5.133 7.238 5.666 1.00 86.06 74 PHE A CA 1
ATOM 555 C C . PHE A 1 74 ? -4.542 6.378 6.787 1.00 86.06 74 PHE A C 1
ATOM 557 O O . PHE A 1 74 ? -5.222 6.124 7.780 1.00 86.06 74 PHE A O 1
ATOM 564 N N . ILE A 1 75 ? -3.258 6.010 6.692 1.00 84.94 75 ILE A N 1
ATOM 565 C CA . ILE A 1 75 ? -2.557 5.282 7.765 1.00 84.94 75 ILE A CA 1
ATOM 566 C C . ILE A 1 75 ? -2.519 6.119 9.052 1.00 84.94 75 ILE A C 1
ATOM 568 O O . ILE A 1 75 ? -2.795 5.608 10.138 1.00 84.94 75 ILE A O 1
ATOM 572 N N . PHE A 1 76 ? -2.218 7.414 8.941 1.00 87.38 76 PHE A N 1
ATOM 573 C CA . PHE A 1 76 ? -2.202 8.333 10.076 1.00 87.38 76 PHE A CA 1
ATOM 574 C C . PHE A 1 76 ? -3.577 8.448 10.741 1.00 87.38 76 PHE A C 1
ATOM 576 O O . PHE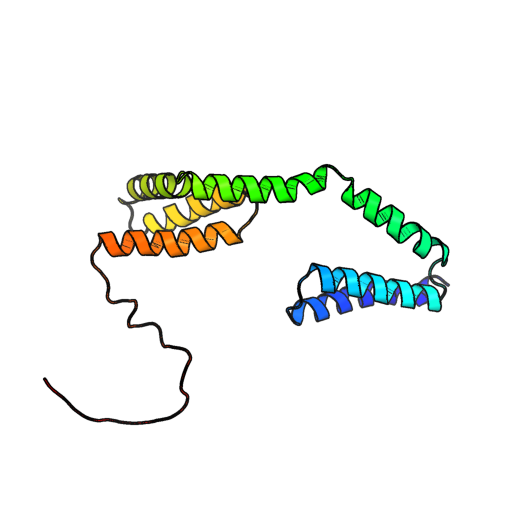 A 1 76 ? -3.678 8.338 11.962 1.00 87.38 76 PHE A O 1
ATOM 583 N N . MET A 1 77 ? -4.637 8.624 9.950 1.00 86.12 77 MET A N 1
ATOM 584 C CA . MET A 1 77 ? -6.006 8.685 10.455 1.00 86.12 77 MET A CA 1
ATOM 585 C C . MET A 1 77 ? -6.412 7.381 11.150 1.00 86.12 77 MET A C 1
ATOM 587 O O . MET A 1 77 ? -7.008 7.430 12.224 1.00 86.12 77 MET A O 1
ATOM 591 N N . GLY A 1 78 ? -6.038 6.230 10.582 1.00 81.25 78 GLY A N 1
ATOM 592 C CA . GLY A 1 78 ? -6.243 4.923 11.207 1.00 81.25 78 GLY A CA 1
ATOM 593 C C . GLY A 1 78 ? -5.573 4.819 12.574 1.00 81.25 78 GLY A C 1
ATOM 594 O O . GLY A 1 78 ? -6.240 4.513 13.560 1.00 81.25 78 GLY A O 1
ATOM 595 N N . SER A 1 79 ? -4.290 5.178 12.660 1.00 81.25 79 SER A N 1
ATOM 596 C CA . SER A 1 79 ? -3.553 5.156 13.930 1.00 81.25 79 SER A CA 1
ATOM 597 C C . SER A 1 79 ? -4.099 6.162 14.954 1.00 81.25 79 SER A C 1
ATOM 599 O O . SER A 1 79 ? -4.102 5.884 16.150 1.00 81.25 79 SER A O 1
ATOM 601 N N . MET A 1 80 ? -4.597 7.323 14.516 1.00 85.62 80 MET A N 1
ATOM 602 C CA . MET A 1 80 ? -5.248 8.295 15.402 1.00 85.62 80 MET A CA 1
ATOM 603 C C . MET A 1 80 ? -6.588 7.788 15.953 1.00 85.62 80 MET A C 1
ATOM 605 O O . MET A 1 80 ? -6.870 7.964 17.139 1.00 85.62 80 MET A O 1
ATOM 609 N N . LEU A 1 81 ? -7.411 7.136 15.128 1.00 82.38 81 LEU A N 1
ATOM 610 C CA . LEU A 1 81 ? -8.685 6.556 15.569 1.00 82.38 81 LEU A CA 1
ATOM 611 C C . LEU A 1 81 ? -8.485 5.403 16.556 1.00 82.38 81 LEU A C 1
ATOM 613 O O . LEU A 1 81 ? -9.224 5.307 17.533 1.00 82.38 81 LEU A O 1
ATOM 617 N N . GLU A 1 82 ? -7.456 4.587 16.340 1.00 78.00 82 GLU A N 1
ATOM 618 C CA . GLU A 1 82 ? -7.045 3.540 17.275 1.00 78.00 82 GLU A CA 1
ATOM 619 C C . GLU A 1 82 ? -6.574 4.143 18.609 1.00 78.00 82 GLU A C 1
ATOM 621 O O . GLU A 1 82 ? -7.107 3.815 19.667 1.00 78.00 82 GLU A O 1
ATOM 626 N N . LYS A 1 83 ? -5.646 5.111 18.573 1.00 79.56 83 LYS A N 1
ATOM 627 C CA . LYS A 1 83 ? -5.072 5.724 19.786 1.00 79.56 83 LYS A CA 1
ATOM 628 C C . LYS A 1 83 ? -6.046 6.587 20.586 1.00 79.56 83 LYS A C 1
ATOM 630 O O . LYS A 1 83 ? -5.830 6.800 21.775 1.00 79.56 83 LYS A O 1
ATOM 635 N N . SER A 1 84 ? -7.085 7.122 19.953 1.00 84.12 84 SER A N 1
ATOM 636 C CA . SER A 1 84 ? -8.092 7.950 20.630 1.00 84.12 84 SER A CA 1
ATOM 637 C C . SER A 1 84 ? -9.134 7.138 21.407 1.00 84.12 84 SER A C 1
ATOM 639 O O . SER A 1 84 ? -9.914 7.726 22.157 1.00 84.12 84 SER A O 1
ATOM 641 N N . GLY A 1 85 ? -9.184 5.810 21.235 1.00 80.19 85 GLY A N 1
ATOM 642 C CA . GLY A 1 85 ? -10.181 4.949 21.885 1.00 80.19 85 GLY A CA 1
ATOM 643 C C . GLY A 1 85 ? -11.617 5.199 21.406 1.00 80.19 85 GLY A C 1
ATOM 644 O O . GLY A 1 85 ? -12.574 4.721 22.013 1.00 80.19 85 GLY A O 1
ATOM 645 N N . ILE A 1 86 ? -11.800 5.959 20.318 1.00 83.19 86 ILE A N 1
ATOM 646 C CA . ILE A 1 86 ? -13.126 6.251 19.755 1.00 83.19 86 ILE A CA 1
ATOM 647 C C . ILE A 1 86 ? -13.759 4.963 19.216 1.00 83.19 86 ILE A C 1
ATOM 649 O O . ILE A 1 86 ? -14.959 4.760 19.382 1.00 83.19 86 ILE A O 1
ATOM 653 N N . ALA A 1 87 ? -12.953 4.082 18.617 1.00 78.44 87 ALA A N 1
ATOM 654 C CA . ALA A 1 87 ? -13.401 2.803 18.072 1.00 78.44 87 ALA A CA 1
ATOM 655 C C . ALA A 1 87 ? -14.045 1.893 19.132 1.00 78.44 87 ALA A C 1
ATOM 657 O O . ALA A 1 87 ? -15.126 1.348 18.911 1.00 78.44 87 ALA A O 1
ATOM 658 N N . GLU A 1 88 ? -13.403 1.782 20.294 1.00 78.62 88 GLU A N 1
ATOM 659 C CA . GLU A 1 88 ? -13.847 0.950 21.414 1.00 78.62 88 GLU A CA 1
ATOM 660 C C . GLU A 1 88 ? -15.148 1.478 22.025 1.00 78.62 88 GLU A C 1
ATOM 662 O O . GLU A 1 88 ? -16.129 0.746 22.125 1.00 78.62 88 GLU A O 1
ATOM 667 N N . ARG A 1 89 ? -15.216 2.788 22.294 1.00 85.50 89 ARG A N 1
ATOM 668 C CA . ARG A 1 89 ? -16.431 3.447 22.805 1.00 85.50 89 ARG A CA 1
ATOM 669 C C . ARG A 1 89 ? -17.616 3.317 21.848 1.00 85.50 89 ARG A C 1
ATOM 671 O O . ARG A 1 89 ? -18.766 3.200 22.280 1.00 85.50 89 ARG A O 1
ATOM 678 N N . LEU A 1 90 ? -17.357 3.357 20.539 1.00 85.44 90 LEU A N 1
ATOM 679 C CA . LEU A 1 90 ? -18.392 3.155 19.527 1.00 85.44 90 LEU A CA 1
ATOM 680 C C . LEU A 1 90 ? -18.922 1.717 19.573 1.00 85.44 90 LEU A C 1
ATOM 682 O O . LEU A 1 90 ? -20.133 1.510 19.483 1.00 85.44 90 LEU A O 1
ATOM 686 N N . LEU A 1 91 ? -18.029 0.739 19.746 1.00 82.94 91 LEU A N 1
ATOM 687 C CA . LEU A 1 91 ? -18.389 -0.670 19.858 1.00 82.94 91 LEU A CA 1
ATOM 688 C C . LEU A 1 91 ? -19.190 -0.957 21.135 1.00 82.94 91 LEU A C 1
ATOM 690 O O . LEU A 1 91 ? -20.235 -1.597 21.034 1.00 82.94 91 LEU A O 1
ATOM 694 N N . GLU A 1 92 ? -18.785 -0.409 22.286 1.00 83.62 92 GLU A N 1
ATOM 695 C CA . GLU A 1 92 ? -19.528 -0.501 23.558 1.00 83.62 92 GLU A CA 1
ATOM 696 C C . GLU A 1 92 ? -20.958 0.014 23.383 1.00 83.62 92 GLU A C 1
ATOM 698 O O . GLU A 1 92 ? -21.941 -0.668 23.683 1.00 83.62 92 GLU A O 1
ATOM 703 N N . THR A 1 93 ? -21.081 1.217 22.818 1.00 86.31 93 THR A N 1
ATOM 704 C CA . THR A 1 93 ? -22.370 1.888 22.632 1.00 86.31 93 THR A CA 1
ATOM 705 C C . THR A 1 93 ? -23.285 1.092 21.699 1.00 86.31 93 THR A C 1
ATOM 707 O O . THR A 1 93 ? -24.474 0.928 21.980 1.00 86.31 93 THR A O 1
ATOM 710 N N . MET A 1 94 ? -22.746 0.559 20.598 1.00 82.38 94 MET A N 1
ATOM 711 C CA . MET A 1 94 ? -23.514 -0.266 19.660 1.00 82.38 94 MET A CA 1
ATOM 712 C C . MET A 1 94 ? -23.853 -1.642 20.245 1.00 82.38 94 MET A C 1
ATOM 714 O O . MET A 1 94 ? -24.949 -2.151 20.011 1.00 82.38 94 MET A O 1
ATOM 718 N N . GLY A 1 95 ? -22.966 -2.224 21.053 1.00 82.38 95 GLY A N 1
ATOM 719 C CA . GLY A 1 95 ? -23.221 -3.455 21.796 1.00 82.38 95 GLY A CA 1
ATOM 720 C C . GLY A 1 95 ? -24.388 -3.305 22.772 1.00 82.38 95 GLY A C 1
ATOM 721 O O . GLY A 1 95 ? -25.266 -4.165 22.812 1.00 82.38 95 GLY A O 1
ATOM 722 N N . ILE A 1 96 ? -24.470 -2.177 23.483 1.00 85.44 96 ILE A N 1
ATOM 723 C CA . ILE A 1 96 ? -25.600 -1.855 24.370 1.00 85.44 96 ILE A CA 1
ATOM 724 C C . ILE A 1 96 ? -26.888 -1.642 23.560 1.00 85.44 96 ILE A C 1
ATOM 726 O O . ILE A 1 96 ? -27.946 -2.157 23.929 1.00 85.44 96 ILE A O 1
ATOM 730 N N . LEU A 1 97 ? -26.804 -0.928 22.431 1.00 85.31 97 LEU A N 1
ATOM 731 C CA . LEU A 1 97 ? -27.951 -0.632 21.569 1.00 85.31 97 LEU A CA 1
ATOM 732 C C . LEU A 1 97 ? -28.589 -1.904 20.985 1.00 85.31 97 LEU A C 1
ATOM 734 O O . LEU A 1 97 ? -29.813 -2.048 20.997 1.00 85.31 97 LEU A O 1
ATOM 738 N N . PHE A 1 98 ? -27.769 -2.839 20.501 1.00 80.31 98 PHE A N 1
ATOM 739 C CA . PHE A 1 98 ? -28.232 -4.090 19.895 1.00 80.31 98 PHE A CA 1
ATOM 740 C C . PHE A 1 98 ? -28.299 -5.269 20.881 1.00 80.31 98 PHE A C 1
ATOM 742 O O . PHE A 1 98 ? -28.846 -6.317 20.538 1.00 80.31 98 PHE A O 1
ATOM 749 N N . GLY A 1 99 ? -27.832 -5.112 22.124 1.00 73.25 99 GLY A N 1
ATOM 750 C CA . GLY A 1 99 ? -27.695 -6.188 23.118 1.00 73.25 99 GLY A CA 1
ATOM 751 C C . GLY A 1 99 ? -29.000 -6.876 23.535 1.00 73.25 99 GLY A C 1
ATOM 752 O O . GLY A 1 99 ? -28.983 -8.012 24.003 1.00 73.25 99 GLY A O 1
ATOM 753 N N . ARG A 1 100 ? -30.159 -6.243 23.306 1.00 73.88 100 ARG A N 1
ATOM 754 C CA . ARG A 1 100 ? -31.479 -6.870 23.516 1.00 73.88 100 ARG A CA 1
ATOM 755 C C . ARG A 1 100 ? -31.837 -7.926 22.464 1.00 73.88 100 ARG A C 1
ATOM 757 O O . ARG A 1 100 ? -32.757 -8.709 22.698 1.00 73.88 100 ARG A O 1
ATOM 764 N N . MET A 1 101 ? -31.161 -7.956 21.314 1.00 75.44 101 MET A N 1
ATOM 765 C CA . MET A 1 101 ? -31.376 -8.960 20.269 1.00 75.44 101 MET A CA 1
ATOM 766 C C . MET A 1 101 ? -30.397 -10.128 20.432 1.00 75.44 101 MET A C 1
ATOM 768 O O . MET A 1 101 ? -29.198 -9.932 20.622 1.00 75.44 101 MET A O 1
ATOM 772 N N . ARG A 1 102 ? -30.890 -11.368 20.301 1.00 62.81 102 ARG A N 1
ATOM 773 C CA . ARG A 1 102 ? -30.027 -12.560 20.232 1.00 62.81 102 ARG A CA 1
ATOM 774 C C . ARG A 1 102 ? -29.111 -12.431 19.007 1.00 62.81 102 ARG A C 1
ATOM 776 O O . ARG A 1 102 ? -29.608 -12.394 17.887 1.00 62.81 102 ARG A O 1
ATOM 783 N N . GLY A 1 103 ? -27.799 -12.317 19.232 1.00 71.75 103 GLY A N 1
ATOM 784 C CA . GLY A 1 103 ? -26.796 -12.057 18.186 1.00 71.75 103 GLY A CA 1
ATOM 785 C C . GLY A 1 103 ? -26.481 -10.576 17.923 1.00 71.75 103 GLY A C 1
ATOM 786 O O . GLY A 1 103 ? -25.684 -10.279 17.037 1.00 71.75 103 GLY A O 1
ATOM 787 N N . GLY A 1 104 ? -27.053 -9.642 18.692 1.00 73.31 104 GLY A N 1
ATOM 788 C CA . GLY A 1 104 ? -26.851 -8.200 18.504 1.00 73.31 104 GLY A CA 1
ATOM 789 C C . GLY A 1 104 ? -25.396 -7.736 18.619 1.00 73.31 104 GLY A C 1
ATOM 790 O O . GLY A 1 104 ? -25.005 -6.790 17.943 1.00 73.31 104 GLY A O 1
ATOM 791 N N . LEU A 1 105 ? -24.571 -8.453 19.388 1.00 73.69 105 LEU A N 1
ATOM 792 C CA . LEU A 1 105 ? -23.139 -8.170 19.516 1.00 73.69 105 LEU A CA 1
ATOM 793 C C . LEU A 1 105 ? -22.374 -8.403 18.204 1.00 73.69 105 LEU A C 1
ATOM 795 O O . LEU A 1 105 ? -21.600 -7.550 17.784 1.00 73.69 105 LEU A O 1
ATOM 799 N N . ALA A 1 106 ? -22.628 -9.519 17.514 1.00 75.88 106 ALA A N 1
ATOM 800 C CA . ALA A 1 106 ? -21.995 -9.798 16.223 1.00 75.88 106 ALA A CA 1
ATOM 801 C C . ALA A 1 106 ? -22.380 -8.739 15.177 1.00 75.88 106 ALA A C 1
ATOM 803 O O . ALA A 1 106 ? -21.562 -8.314 14.365 1.00 75.88 106 ALA A O 1
ATOM 804 N N . LEU A 1 107 ? -23.626 -8.268 15.243 1.00 79.06 107 LEU A N 1
ATOM 805 C CA . LEU A 1 107 ? -24.151 -7.233 14.361 1.00 79.06 107 LEU A CA 1
ATOM 806 C C . LEU A 1 107 ? -23.495 -5.868 14.644 1.00 79.06 107 LEU A C 1
ATOM 808 O O . LEU A 1 107 ? -23.113 -5.169 13.706 1.00 79.06 107 LEU A O 1
ATOM 812 N N . ALA A 1 108 ? -23.274 -5.533 15.919 1.00 80.06 108 ALA A N 1
ATOM 813 C CA . ALA A 1 108 ? -22.527 -4.344 16.325 1.00 80.06 108 ALA A CA 1
ATOM 814 C C . ALA A 1 108 ? -21.076 -4.369 15.811 1.00 80.06 108 ALA A C 1
ATOM 816 O O . ALA A 1 108 ? -20.625 -3.383 15.234 1.00 80.06 108 ALA A O 1
ATOM 817 N N . VAL A 1 109 ? -20.375 -5.503 15.931 1.00 79.19 109 VAL A N 1
ATOM 818 C CA . VAL A 1 109 ? -18.994 -5.670 15.437 1.00 79.19 109 VAL A CA 1
ATOM 819 C C . VAL A 1 109 ? -18.907 -5.481 13.923 1.00 79.19 109 VAL A C 1
ATOM 821 O O . VAL A 1 109 ? -18.035 -4.758 13.447 1.00 79.19 109 VAL A O 1
ATOM 824 N N . VAL A 1 110 ? -19.819 -6.084 13.156 1.00 82.75 110 VAL A N 1
ATOM 825 C CA . VAL A 1 110 ? -19.816 -5.962 11.690 1.00 82.75 110 VAL A CA 1
ATOM 826 C C . VAL A 1 110 ? -20.108 -4.527 11.251 1.00 82.75 110 VAL A C 1
ATOM 828 O O . VAL A 1 110 ? -19.416 -4.012 10.376 1.00 82.75 110 VAL A O 1
ATOM 831 N N . ILE A 1 111 ? -21.091 -3.854 11.860 1.00 84.38 111 ILE A N 1
ATOM 832 C CA . ILE A 1 111 ? -21.445 -2.470 11.505 1.00 84.38 111 ILE A CA 1
ATOM 833 C C . ILE A 1 111 ? -20.325 -1.502 11.886 1.00 84.38 111 ILE A C 1
ATOM 835 O O . ILE A 1 111 ? -19.888 -0.709 11.054 1.00 84.38 111 ILE A O 1
ATOM 839 N N . VAL A 1 112 ? -19.852 -1.559 13.132 1.00 83.75 112 VAL A N 1
ATOM 840 C CA . VAL A 1 112 ? -18.794 -0.666 13.620 1.00 83.75 112 VAL A CA 1
ATOM 841 C C . VAL A 1 112 ? -17.495 -0.929 12.867 1.00 83.75 112 VAL A C 1
ATOM 843 O O . VAL A 1 112 ? -16.864 0.014 12.393 1.00 83.75 112 VAL A O 1
ATOM 846 N N . GLY A 1 113 ? -17.142 -2.200 12.666 1.00 80.75 113 GLY A N 1
ATOM 847 C CA . GLY A 1 113 ? -15.995 -2.598 11.861 1.00 80.75 113 GLY A CA 1
ATOM 848 C C . GLY A 1 113 ? -16.086 -2.070 10.429 1.00 80.75 113 GLY A C 1
ATOM 849 O O . GLY A 1 113 ? -15.129 -1.479 9.937 1.00 80.75 113 GLY A O 1
ATOM 850 N N . ALA A 1 114 ? -17.247 -2.181 9.778 1.00 84.19 114 ALA A N 1
ATOM 851 C CA . ALA A 1 114 ? -17.450 -1.638 8.437 1.00 84.19 114 ALA A CA 1
ATOM 852 C C . ALA A 1 114 ? -17.319 -0.105 8.392 1.00 84.19 114 ALA A C 1
ATOM 854 O O . ALA A 1 114 ? -16.694 0.421 7.475 1.00 84.19 114 ALA A O 1
ATOM 855 N N . LEU A 1 115 ? -17.852 0.621 9.381 1.00 84.06 115 LEU A N 1
ATOM 856 C CA . LEU A 1 115 ? -17.756 2.087 9.456 1.00 84.06 115 LEU A CA 1
ATOM 857 C C . LEU A 1 115 ? -16.314 2.571 9.691 1.00 84.06 115 LEU A C 1
ATOM 859 O O . LEU A 1 115 ? -15.861 3.539 9.070 1.00 84.06 115 LEU A O 1
ATOM 863 N N . LEU A 1 116 ? -15.567 1.888 10.558 1.00 81.94 116 LEU A N 1
ATOM 864 C CA . LEU A 1 116 ? -14.165 2.212 10.827 1.00 81.94 116 LEU A CA 1
ATOM 865 C C . LEU A 1 116 ? -13.247 1.823 9.660 1.00 81.94 116 LEU A C 1
ATOM 867 O O . LEU A 1 116 ? -12.354 2.591 9.304 1.00 81.94 116 LEU A O 1
ATOM 871 N N . ALA A 1 117 ? -13.498 0.688 9.005 1.00 79.94 117 ALA A N 1
ATOM 872 C CA . ALA A 1 117 ? -12.777 0.288 7.797 1.00 79.94 117 ALA A CA 1
ATOM 873 C C . ALA A 1 117 ? -13.064 1.235 6.619 1.00 79.94 117 ALA A C 1
ATOM 875 O O . ALA A 1 117 ? -12.145 1.608 5.893 1.00 79.94 117 ALA A O 1
ATOM 876 N N . ALA A 1 118 ? -14.315 1.677 6.451 1.00 83.31 118 ALA A N 1
ATOM 877 C CA . ALA A 1 118 ? -14.703 2.608 5.390 1.00 83.31 118 ALA A CA 1
ATOM 878 C C . ALA A 1 118 ? -14.043 3.985 5.536 1.00 83.31 118 ALA A C 1
ATOM 880 O O . ALA A 1 118 ? -13.698 4.611 4.538 1.00 83.31 118 ALA A O 1
ATOM 881 N N . SER A 1 119 ? -13.855 4.456 6.771 1.00 80.31 119 SER A N 1
ATOM 882 C CA . SER A 1 119 ? -13.221 5.750 7.032 1.00 80.31 119 SER A CA 1
ATOM 883 C C . SER A 1 119 ? -11.693 5.682 6.909 1.00 80.31 119 SER A C 1
ATOM 885 O O . SER A 1 119 ? -11.088 6.580 6.331 1.00 80.31 119 SER A O 1
ATOM 887 N N . THR A 1 120 ? -11.058 4.612 7.394 1.00 77.56 120 THR A N 1
ATOM 888 C CA . THR A 1 120 ? -9.585 4.478 7.412 1.00 77.56 120 THR A CA 1
ATOM 889 C C . THR A 1 120 ? -8.989 3.839 6.159 1.00 77.56 120 THR A C 1
ATOM 891 O O . THR A 1 120 ? -7.784 3.936 5.944 1.00 77.56 120 THR A O 1
ATOM 894 N N . GLY A 1 121 ? -9.801 3.183 5.325 1.00 65.38 121 GLY A N 1
ATOM 895 C CA . GLY A 1 121 ? -9.376 2.564 4.067 1.00 65.38 121 GLY A CA 1
ATOM 896 C C . GLY A 1 121 ? -8.451 1.346 4.215 1.00 65.38 121 GLY A C 1
ATOM 897 O O . GLY A 1 121 ? -8.076 0.754 3.204 1.00 65.38 121 GLY A O 1
ATOM 898 N N . VAL A 1 122 ? -8.087 0.943 5.442 1.00 61.62 122 VAL A N 1
ATOM 899 C CA . VAL A 1 122 ? -7.153 -0.160 5.721 1.00 61.62 122 VAL A CA 1
ATOM 900 C C . VAL A 1 122 ? -7.835 -1.223 6.583 1.00 61.62 122 VAL A C 1
ATOM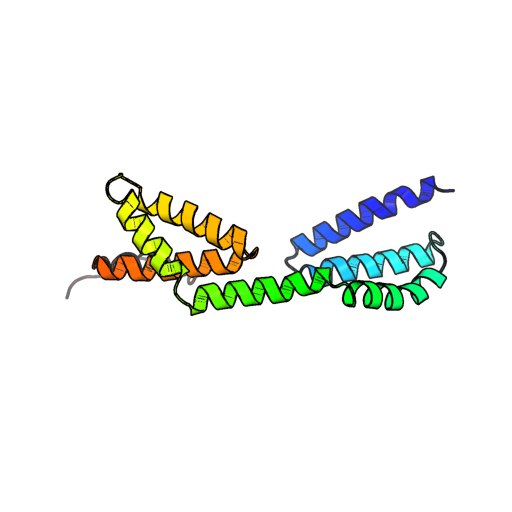 902 O O . VAL A 1 122 ? -8.002 -1.065 7.787 1.00 61.62 122 VAL A O 1
ATOM 905 N N . VAL A 1 123 ? -8.176 -2.353 5.959 1.00 54.50 123 VAL A N 1
ATOM 906 C CA . VAL A 1 123 ? -8.872 -3.489 6.599 1.00 54.50 123 VAL A CA 1
ATOM 907 C C . VAL A 1 123 ? -8.027 -4.161 7.699 1.00 54.50 123 VAL A C 1
ATOM 909 O O . VAL A 1 123 ? -8.574 -4.760 8.624 1.00 54.50 123 VAL A O 1
ATOM 912 N N . ALA A 1 124 ? -6.695 -4.039 7.642 1.00 47.72 124 ALA A N 1
ATOM 913 C CA . ALA A 1 124 ? -5.782 -4.744 8.546 1.00 47.72 124 ALA A CA 1
ATOM 914 C C . ALA A 1 124 ? -5.883 -4.294 10.018 1.00 47.72 124 ALA A C 1
ATOM 916 O O . ALA A 1 124 ? -5.822 -5.139 10.906 1.00 47.72 124 ALA A O 1
ATOM 917 N N . ALA A 1 125 ? -6.085 -2.996 10.282 1.00 51.25 125 ALA A N 1
ATOM 918 C CA . ALA A 1 125 ? -6.160 -2.465 11.649 1.00 51.25 125 ALA A CA 1
ATOM 919 C C . ALA A 1 125 ? -7.497 -2.790 12.335 1.00 51.25 125 ALA A C 1
ATOM 921 O O . ALA A 1 125 ? -7.560 -3.011 13.541 1.00 51.25 125 ALA A O 1
ATOM 922 N N . THR A 1 126 ? -8.591 -2.861 11.572 1.00 53.53 126 THR A N 1
ATOM 923 C CA . THR A 1 126 ? -9.913 -3.176 12.131 1.00 53.53 126 THR A CA 1
ATOM 924 C C . THR A 1 126 ? -9.984 -4.623 12.608 1.00 53.53 126 THR A C 1
ATOM 926 O O . THR A 1 126 ? -10.575 -4.903 13.644 1.00 53.53 126 THR A O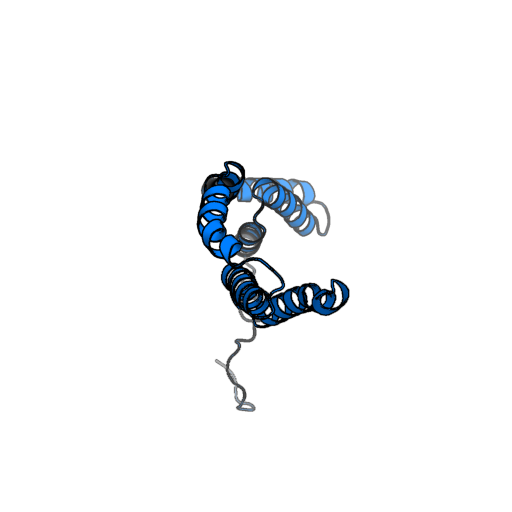 1
ATOM 929 N N . VAL A 1 127 ? -9.341 -5.540 11.882 1.00 52.47 127 VAL A N 1
ATOM 930 C CA . VAL A 1 127 ? -9.267 -6.955 12.255 1.00 52.47 127 VAL A CA 1
ATOM 931 C C . VAL A 1 127 ? -8.506 -7.146 13.572 1.00 52.47 127 VAL A C 1
ATOM 933 O O . VAL A 1 127 ? -9.010 -7.842 14.449 1.00 52.47 127 VAL A O 1
ATOM 936 N N . SER A 1 128 ? -7.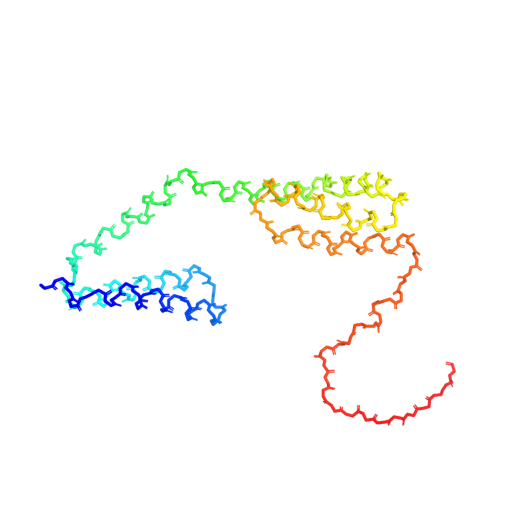360 -6.482 13.770 1.00 51.50 128 SER A N 1
ATOM 937 C CA . SER A 1 128 ? -6.620 -6.557 15.041 1.00 51.50 128 SER A CA 1
ATOM 938 C C . SER A 1 128 ? -7.397 -5.950 16.212 1.00 51.50 128 SER A C 1
ATOM 940 O O . SER A 1 128 ? -7.441 -6.552 17.280 1.00 51.50 128 SER A O 1
ATOM 942 N N . ILE A 1 129 ? -8.082 -4.821 16.003 1.00 55.22 129 ILE A N 1
ATOM 943 C CA . ILE A 1 129 ? -8.923 -4.189 17.035 1.00 55.22 129 ILE A CA 1
ATOM 944 C C . ILE A 1 129 ? -10.122 -5.074 17.401 1.00 55.22 129 ILE A C 1
ATOM 946 O O . ILE A 1 129 ? -10.510 -5.112 18.561 1.00 55.22 129 ILE A O 1
ATOM 950 N N . ILE A 1 130 ? -10.704 -5.814 16.453 1.00 58.75 130 ILE A N 1
ATOM 951 C CA . ILE A 1 130 ? -11.801 -6.750 16.745 1.00 58.75 130 ILE A CA 1
ATOM 952 C C . ILE A 1 130 ? -11.290 -7.989 17.497 1.00 58.75 130 ILE A C 1
ATOM 954 O O . ILE A 1 130 ? -11.996 -8.479 18.376 1.00 58.75 130 ILE A O 1
ATOM 958 N N . TYR A 1 131 ? -10.072 -8.472 17.217 1.00 53.97 131 TYR A N 1
ATOM 959 C CA . TYR A 1 131 ? -9.467 -9.557 18.000 1.00 53.97 131 TYR A CA 1
ATOM 960 C C . TYR A 1 131 ? -9.172 -9.125 19.444 1.00 53.97 131 TYR A C 1
ATOM 962 O O . TYR A 1 131 ? -9.625 -9.785 20.375 1.00 53.97 131 TYR A O 1
ATOM 970 N N . THR A 1 132 ? -8.499 -7.989 19.646 1.00 56.25 132 THR A N 1
ATOM 971 C CA . THR A 1 132 ? -8.171 -7.485 20.993 1.00 56.25 132 THR A CA 1
ATOM 972 C C . THR A 1 132 ? -9.401 -6.953 21.738 1.00 56.25 132 THR A C 1
ATOM 974 O O . THR A 1 132 ? -9.566 -7.182 22.932 1.00 56.25 132 THR A O 1
ATOM 977 N N . GLY A 1 133 ? -10.314 -6.280 21.039 1.00 57.12 133 GLY A N 1
ATOM 978 C CA . GLY A 1 133 ? -11.576 -5.804 21.604 1.00 57.12 133 GLY A CA 1
ATOM 979 C C . GLY A 1 133 ? -12.532 -6.948 21.939 1.00 57.12 133 GLY A C 1
ATOM 980 O O . GLY A 1 133 ? -13.258 -6.863 22.918 1.00 57.12 133 GLY A O 1
ATOM 981 N N . GLY A 1 134 ? -12.501 -8.054 21.190 1.00 53.91 134 GLY A N 1
ATOM 982 C CA . GLY A 1 134 ? -13.196 -9.281 21.574 1.00 53.91 134 GLY A CA 1
ATOM 983 C C . GLY A 1 134 ? -12.681 -9.817 22.908 1.00 53.91 134 GLY A C 1
ATOM 984 O O . GLY A 1 134 ? -13.478 -10.081 23.802 1.00 53.91 134 GLY A O 1
ATOM 985 N N . GLU A 1 135 ? -11.360 -9.910 23.066 1.00 51.66 135 GLU A N 1
ATOM 986 C CA . GLU A 1 135 ? -10.690 -10.399 24.279 1.00 51.66 135 GLU A CA 1
ATOM 987 C C . GLU A 1 135 ? -11.074 -9.598 25.536 1.00 51.66 135 GLU A C 1
ATOM 989 O O . GLU A 1 135 ? -11.486 -10.189 26.535 1.00 51.66 135 GLU A O 1
ATOM 994 N N . SER A 1 136 ? -11.064 -8.262 25.460 1.00 50.00 136 SER A N 1
ATOM 995 C CA . SER A 1 136 ? -11.416 -7.385 26.592 1.00 50.00 136 SER A CA 1
ATOM 996 C C . SER A 1 136 ? -12.839 -7.626 27.131 1.00 50.00 136 SER A C 1
ATOM 998 O O . SER A 1 136 ? -13.074 -7.583 28.337 1.00 50.00 136 SER A O 1
ATOM 1000 N N . TYR A 1 137 ? -13.791 -7.975 26.261 1.00 52.50 137 TYR A N 1
ATOM 1001 C CA . TYR A 1 137 ? -15.196 -8.175 26.639 1.00 52.50 137 TYR A CA 1
ATOM 1002 C C . TYR A 1 137 ? -15.509 -9.580 27.173 1.00 52.50 137 TYR A C 1
ATOM 1004 O O . TYR A 1 137 ? -16.491 -9.761 27.895 1.00 52.50 137 TYR A O 1
ATOM 1012 N N . TYR A 1 138 ? -14.701 -10.592 26.845 1.00 49.38 138 TYR A N 1
ATOM 1013 C CA . TYR A 1 138 ? -14.848 -11.928 27.440 1.00 49.38 138 TYR A CA 1
ATOM 1014 C C . TYR A 1 138 ? -14.291 -11.986 28.869 1.00 49.38 138 TYR A C 1
ATOM 1016 O O . TYR A 1 138 ? -14.821 -12.737 29.692 1.00 49.38 138 TYR A O 1
ATOM 1024 N N . LEU A 1 139 ? -13.305 -11.141 29.185 1.00 52.00 139 LEU A N 1
ATOM 1025 C CA . LEU A 1 139 ? -12.751 -10.993 30.534 1.00 52.00 139 LEU A CA 1
ATOM 1026 C C . LEU A 1 139 ? -13.746 -10.340 31.510 1.00 52.00 139 LEU A C 1
ATOM 1028 O O . LEU A 1 139 ? -13.825 -10.754 32.665 1.00 52.00 139 LEU A O 1
ATOM 1032 N N . GLU A 1 140 ? -14.589 -9.406 31.052 1.00 55.44 140 GLU A N 1
ATOM 1033 C CA . GLU A 1 140 ? -15.677 -8.839 31.874 1.00 55.44 140 GLU A CA 1
ATOM 1034 C C . GLU A 1 140 ? -16.791 -9.855 32.205 1.00 55.44 140 GLU A C 1
ATOM 1036 O O . GLU A 1 140 ? -17.543 -9.668 33.164 1.00 55.44 140 GLU A O 1
ATOM 1041 N N . LEU A 1 141 ? -16.888 -10.956 31.447 1.00 50.22 141 LEU A N 1
ATOM 1042 C CA . LEU A 1 141 ? -17.855 -12.042 31.653 1.00 50.22 141 LEU A CA 1
ATOM 1043 C C . LEU A 1 141 ? -17.297 -13.261 32.413 1.00 50.22 141 LEU A C 1
ATOM 1045 O O . LEU A 1 141 ? -18.051 -14.215 32.630 1.00 50.22 141 LEU A O 1
ATOM 1049 N N . GLY A 1 142 ? -16.020 -13.245 32.820 1.00 50.59 142 GLY A N 1
ATOM 1050 C CA . GLY A 1 142 ? -15.396 -14.289 33.648 1.00 50.59 142 GLY A CA 1
ATOM 1051 C C . GLY A 1 142 ? -15.439 -15.698 33.044 1.00 50.59 142 GLY A C 1
ATOM 1052 O O . GLY A 1 142 ? -15.665 -16.674 33.760 1.00 50.59 142 GLY A O 1
ATOM 1053 N N . LYS A 1 143 ? -15.319 -15.813 31.715 1.00 54.47 143 LYS A N 1
ATOM 1054 C CA . LYS A 1 143 ? -15.301 -17.093 30.986 1.00 54.47 143 LYS A CA 1
ATOM 1055 C C . LYS A 1 143 ? -13.944 -17.299 30.318 1.00 54.47 143 LYS A C 1
ATOM 1057 O O . LYS A 1 143 ? -13.798 -17.116 29.114 1.00 54.47 143 LYS A O 1
ATOM 1062 N N . ASP A 1 144 ? -12.987 -17.731 31.128 1.00 56.25 144 ASP A N 1
ATOM 1063 C CA . ASP A 1 144 ? -11.558 -17.824 30.791 1.00 56.25 144 ASP A CA 1
ATOM 1064 C C . ASP A 1 144 ? -11.207 -19.105 29.994 1.00 56.25 144 ASP A C 1
ATOM 1066 O O . ASP A 1 144 ? -10.110 -19.267 29.463 1.00 56.25 144 ASP A O 1
ATOM 1070 N N . ASP A 1 145 ? -12.164 -20.028 29.881 1.00 54.09 145 ASP A N 1
ATOM 1071 C CA . ASP A 1 145 ? -11.923 -21.452 29.602 1.00 54.09 145 ASP A CA 1
ATOM 1072 C C . ASP A 1 145 ? -11.837 -21.824 28.106 1.00 54.09 145 ASP A C 1
ATOM 1074 O O . ASP A 1 145 ? -11.907 -22.993 27.736 1.00 54.09 145 ASP A O 1
ATOM 1078 N N . TYR A 1 146 ? -11.721 -20.834 27.215 1.00 49.06 146 TYR A N 1
ATOM 1079 C CA . TYR A 1 146 ? -11.593 -21.064 25.765 1.00 49.06 146 TYR A CA 1
ATOM 1080 C C . TYR A 1 146 ? -10.162 -20.896 25.231 1.00 49.06 146 TYR A C 1
ATOM 1082 O O . TYR A 1 146 ? -9.881 -21.357 24.124 1.00 49.06 146 TYR A O 1
ATOM 1090 N N . TYR A 1 147 ? -9.236 -20.322 26.010 1.00 45.09 147 TYR A N 1
ATOM 1091 C CA . TYR A 1 147 ? -7.809 -20.272 25.650 1.00 45.09 147 TYR A CA 1
ATOM 1092 C C . TYR A 1 147 ? -7.109 -21.635 25.775 1.00 45.09 147 TYR A C 1
ATOM 1094 O O . TYR A 1 147 ? -6.096 -21.868 25.126 1.00 45.09 147 TYR A O 1
ATOM 1102 N N . THR A 1 148 ? -7.669 -22.573 26.540 1.00 49.62 148 THR A N 1
ATOM 1103 C CA . THR A 1 148 ? -7.158 -23.948 26.690 1.00 49.62 148 THR A CA 1
ATOM 1104 C C . THR A 1 148 ? -7.582 -24.887 25.554 1.00 49.62 148 THR A C 1
ATOM 1106 O O . THR A 1 148 ? -7.118 -26.023 25.496 1.00 49.62 148 THR A O 1
ATOM 1109 N N . ALA A 1 149 ? -8.442 -24.433 24.631 1.00 48.84 149 ALA A N 1
ATOM 1110 C CA . ALA A 1 149 ? -8.990 -25.246 23.540 1.00 48.84 149 ALA A CA 1
ATOM 1111 C C . ALA A 1 149 ? -8.420 -24.907 22.147 1.00 48.84 149 ALA A C 1
ATOM 1113 O O . ALA A 1 149 ? -8.933 -25.393 21.137 1.00 48.84 149 ALA A O 1
ATOM 1114 N N . GLN A 1 150 ? -7.375 -24.080 22.064 1.00 47.12 150 GLN A N 1
ATOM 1115 C CA . GLN A 1 150 ? -6.603 -23.904 20.832 1.00 47.12 150 GLN A CA 1
ATOM 1116 C C . GLN A 1 150 ? -5.551 -25.025 20.759 1.00 47.12 150 GLN A C 1
ATOM 1118 O O . GLN A 1 150 ? -4.679 -25.073 21.625 1.00 47.12 150 GLN A O 1
ATOM 1123 N N . PRO A 1 151 ? -5.600 -25.948 19.779 1.00 43.62 151 PRO A N 1
ATOM 1124 C CA . PRO A 1 151 ? -4.536 -26.928 19.624 1.00 43.62 151 PRO A CA 1
ATOM 1125 C C . PRO A 1 151 ? -3.271 -26.202 19.153 1.00 43.62 151 PRO A C 1
ATOM 1127 O O . PRO A 1 151 ? -3.253 -25.616 18.069 1.00 43.62 151 PRO A O 1
ATOM 1130 N N . GLU A 1 152 ? -2.230 -26.215 19.985 1.00 45.62 152 GLU A N 1
ATOM 1131 C CA . GLU A 1 152 ? -0.901 -25.722 19.626 1.00 45.62 152 GLU A CA 1
ATOM 1132 C C . GLU A 1 152 ? -0.401 -26.429 18.353 1.00 45.62 152 GLU A C 1
ATOM 1134 O O . GLU A 1 152 ? -0.580 -27.644 18.209 1.00 45.62 152 GLU A O 1
ATOM 1139 N N . PRO A 1 153 ? 0.231 -25.715 17.405 1.00 43.62 153 PRO A N 1
ATOM 1140 C CA . PRO A 1 153 ? 0.753 -26.318 16.193 1.00 43.62 153 PRO A CA 1
ATOM 1141 C C . PRO A 1 153 ? 2.149 -26.900 16.452 1.00 43.62 153 PRO A C 1
ATOM 1143 O O . PRO A 1 153 ? 3.087 -26.563 15.743 1.00 43.62 153 PRO A O 1
ATOM 1146 N N . GLU A 1 154 ? 2.310 -27.772 17.448 1.00 42.75 154 GLU A N 1
ATOM 1147 C CA . GLU A 1 154 ? 3.549 -28.531 17.639 1.00 42.75 154 GLU A CA 1
ATOM 1148 C C . GLU A 1 154 ? 3.265 -29.971 18.077 1.00 42.75 154 GLU A C 1
ATOM 1150 O O . GLU A 1 154 ? 2.567 -30.229 19.052 1.00 42.75 154 GLU A O 1
ATOM 1155 N N . GLY A 1 155 ? 3.855 -30.924 17.348 1.00 33.59 155 GLY A N 1
ATOM 1156 C CA . GLY A 1 155 ? 4.022 -32.296 17.824 1.00 33.59 155 GLY A CA 1
ATOM 1157 C C . GLY A 1 155 ? 3.143 -33.341 17.149 1.00 33.59 155 GLY A C 1
ATOM 1158 O O . GLY A 1 155 ? 2.279 -33.956 17.767 1.00 33.59 155 GLY A O 1
ATOM 1159 N N . ILE A 1 156 ? 3.448 -33.648 15.888 1.00 44.22 156 ILE A N 1
ATOM 1160 C CA . ILE A 1 156 ? 3.261 -35.017 15.408 1.00 44.22 156 ILE A CA 1
ATOM 1161 C C . ILE A 1 156 ? 4.109 -35.922 16.328 1.00 44.22 156 ILE A C 1
ATOM 1163 O O . ILE A 1 156 ? 5.304 -35.682 16.477 1.00 44.22 156 ILE A O 1
ATOM 1167 N N . PHE A 1 157 ? 3.474 -36.963 16.875 1.00 39.06 157 PHE A N 1
ATOM 1168 C CA . PHE A 1 157 ? 4.021 -38.116 17.609 1.00 39.06 157 PHE A CA 1
ATOM 1169 C C . PHE A 1 157 ? 4.043 -38.082 19.149 1.00 39.06 157 PHE A C 1
ATOM 1171 O O . PHE A 1 157 ? 4.701 -37.263 19.779 1.00 39.06 157 PHE A O 1
ATOM 1178 N N . LEU A 1 158 ? 3.455 -39.172 19.674 1.00 36.03 158 LEU A N 1
ATOM 1179 C CA . LEU A 1 158 ? 3.436 -39.729 21.035 1.00 36.03 158 LEU A CA 1
ATOM 1180 C C . LEU A 1 158 ? 2.252 -39.227 21.872 1.00 36.03 158 LEU A C 1
ATOM 1182 O O . LEU A 1 158 ? 2.194 -38.076 22.261 1.00 36.03 158 LEU A O 1
ATOM 1186 N N . GLY A 1 159 ? 1.235 -40.028 22.177 1.00 33.06 159 GLY A N 1
ATOM 1187 C CA . GLY A 1 159 ? 1.230 -41.463 22.447 1.00 33.06 159 GLY A CA 1
ATOM 1188 C C . GLY A 1 159 ? 0.391 -41.665 23.712 1.00 33.06 159 GLY A C 1
ATOM 1189 O O . GLY A 1 159 ? 0.414 -40.834 24.612 1.00 33.06 159 GLY A O 1
ATOM 1190 N N . GLU A 1 160 ? -0.412 -42.719 23.728 1.00 40.28 160 GLU A N 1
ATOM 1191 C CA . GLU A 1 160 ? -1.452 -43.021 24.712 1.00 40.28 160 GLU A CA 1
ATOM 1192 C C . GLU A 1 160 ? -1.069 -42.861 26.196 1.00 40.28 160 GLU A C 1
ATOM 1194 O O . GLU A 1 160 ? -0.018 -43.308 26.641 1.00 40.28 160 GLU A O 1
ATOM 1199 N N . GLY A 1 161 ? -2.038 -42.354 26.969 1.00 38.56 161 GLY A N 1
ATOM 1200 C CA . GLY A 1 161 ? -2.492 -42.940 28.232 1.00 38.56 161 GLY A CA 1
ATOM 1201 C C . GLY A 1 161 ? -1.517 -42.995 29.408 1.00 38.56 161 GLY A C 1
ATOM 1202 O O . GLY A 1 161 ? -0.708 -43.906 29.492 1.00 38.56 161 GLY A O 1
ATOM 1203 N N . ALA A 1 162 ? -1.753 -42.161 30.428 1.00 34.34 162 ALA A N 1
ATOM 1204 C CA . ALA A 1 162 ? -1.740 -42.591 31.831 1.00 34.34 162 ALA A CA 1
ATOM 1205 C C . ALA A 1 162 ? -2.102 -41.446 32.797 1.00 34.34 162 ALA A C 1
ATOM 1207 O O . ALA A 1 162 ? -1.367 -40.478 32.926 1.00 34.34 162 ALA A O 1
ATOM 1208 N N . LYS A 1 163 ? -3.143 -41.706 33.600 1.00 36.12 163 LYS A N 1
ATOM 1209 C CA . LYS A 1 163 ? -3.143 -41.548 35.069 1.00 36.12 163 LYS A CA 1
ATOM 1210 C C . LYS A 1 163 ? -3.210 -40.123 35.646 1.00 36.12 163 LYS A C 1
ATOM 1212 O O . LYS A 1 163 ? -2.235 -39.397 35.687 1.00 36.12 163 LYS A O 1
ATOM 1217 N N . THR A 1 164 ? -4.402 -39.691 36.069 1.00 31.22 164 THR A N 1
ATOM 1218 C CA . THR A 1 164 ? -4.989 -39.861 37.426 1.00 31.22 164 THR A CA 1
ATOM 1219 C C . THR A 1 164 ? -4.475 -38.873 38.474 1.00 31.22 164 THR A C 1
ATOM 1221 O O . THR A 1 164 ? -3.322 -38.956 38.874 1.00 31.22 164 THR A O 1
ATOM 1224 N N . LEU A 1 165 ? -5.430 -38.108 39.019 1.00 38.59 165 LEU A N 1
ATOM 1225 C CA . LEU A 1 165 ? -5.594 -37.797 40.445 1.00 38.59 165 LEU A CA 1
ATOM 1226 C C . LEU A 1 165 ? -4.355 -37.269 41.186 1.00 38.59 165 LEU A C 1
ATOM 1228 O O . LEU A 1 165 ? -3.577 -38.053 41.734 1.00 38.59 165 LEU A O 1
ATOM 1232 N N . LYS A 1 166 ? -4.307 -35.948 41.365 1.00 35.59 166 LYS A N 1
ATOM 1233 C CA . LYS A 1 166 ? -4.439 -35.297 42.678 1.00 35.59 166 LYS A CA 1
ATOM 1234 C C . LYS A 1 166 ? -4.689 -33.805 42.517 1.00 35.59 166 LYS A C 1
ATOM 1236 O O . LYS A 1 166 ? -4.106 -33.228 41.579 1.00 35.59 166 LYS A O 1
#

Secondary structure (DSSP, 8-state):
--GGGTTHHHHHHHHHHHHHHTT--HHHHHHHHHHHHHHHHHHTTSS-THHHHHHHHHHHHHHT-GGGGHHHHHHHHHHHHHHTTHHHHHHHHHHHHHTTSTTHHHHHHHHHHHHHHHHH--HHHHHHHHHHHHHHHHHTTT--TTGGGS--S-------------

Radius of gyration: 26.08 Å; chains: 1; bounding box: 47×58×80 Å

Foldseek 3Di:
DVVVCPVLVVVLVVQLVVLVVVVPPNVCSNVVSVVVSVVVCVVVVVDDPVVVVCVVVVVVVVVPDPVVVVVVVLVVVLVVCVVVCVLLVQLVVQCVVQVVDDCSSVVSLVVSLVVSCVSSVDNVSSVVCCVVSVVVVVVVVVPPPCVVVDPDPDDDDDDDDDDDDD

Sequence (166 aa):
MTLAYEWLGPAMFAGALVLLSLGYPVAFSLGGVAILFAIFGSILGVFDPILFSAMPLRIFAIMSNYTLLAIPYFIFMGSMLEKSGIAERLLETMGILFGRMRGGLALAVVIVGALLAASTGVVAATVSIIYTGGESYYLELGKDDYYTAQPEPEGIFLGEGAKTLK

pLDDT: mean 73.77, std 17.77, range [31.22, 94.25]

InterPro domains:
  IPR004681 TRAP transporter large membrane protein DctM [PTHR33362] (7-131)
  IPR010656 TRAP C4-dicarboxylate transport system permease DctM subunit [PF06808] (14-128)

Organism: NCBI:txid2607765